Protein AF-A0A535HSV5-F1 (afdb_monomer_lite)

Secondary structure (DSSP, 8-state):
-PPPPSSB-GGG-EEEEETTEEEEE-PBPPPPP--------------------

Structure (mmCIF, N/CA/C/O backbone):
data_AF-A0A535HSV5-F1
#
_entry.id   AF-A0A535HSV5-F1
#
loop_
_atom_site.group_PDB
_atom_site.id
_atom_site.type_symbol
_atom_site.label_atom_id
_atom_site.label_alt_id
_atom_site.label_comp_id
_atom_site.label_asym_id
_atom_site.label_entity_id
_atom_site.label_seq_id
_atom_site.pdbx_PDB_ins_code
_atom_site.Cartn_x
_atom_site.Cartn_y
_atom_site.Cartn_z
_atom_site.occupancy
_atom_site.B_iso_or_equiv
_atom_site.auth_seq_id
_atom_site.auth_comp_id
_atom_site.auth_asym_id
_atom_site.auth_atom_id
_atom_site.pdbx_PDB_model_num
ATOM 1 N N . MET A 1 1 ? -9.682 -11.901 -9.540 1.00 47.72 1 MET A N 1
ATOM 2 C CA . MET A 1 1 ? -9.941 -10.546 -9.009 1.00 47.72 1 MET A CA 1
ATOM 3 C C . MET A 1 1 ? -9.230 -10.453 -7.670 1.00 47.72 1 MET A C 1
ATOM 5 O O . MET A 1 1 ? -9.557 -11.241 -6.794 1.00 47.72 1 MET A O 1
ATOM 9 N N . VAL A 1 2 ? -8.196 -9.618 -7.539 1.00 57.84 2 VAL A N 1
ATOM 10 C CA . VAL A 1 2 ? -7.492 -9.441 -6.258 1.00 57.84 2 VAL A CA 1
ATOM 11 C C . VAL A 1 2 ? -8.229 -8.350 -5.476 1.00 57.84 2 VAL A C 1
ATOM 13 O O . VAL A 1 2 ? -8.427 -7.254 -5.995 1.00 57.84 2 VAL A O 1
ATOM 16 N 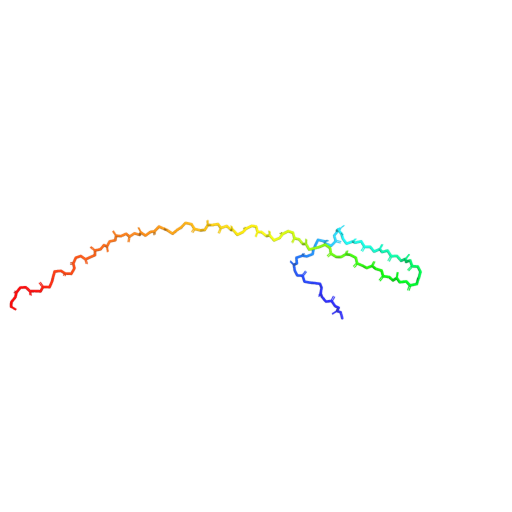N . GLY A 1 3 ? -8.738 -8.677 -4.289 1.00 62.16 3 GLY A N 1
ATOM 17 C CA . GLY A 1 3 ? -9.445 -7.727 -3.428 1.00 62.16 3 GLY A CA 1
ATOM 18 C C . GLY A 1 3 ? -8.455 -7.007 -2.519 1.00 62.16 3 GLY A C 1
ATOM 19 O O . GLY A 1 3 ? -7.678 -7.662 -1.826 1.00 62.16 3 GLY A O 1
ATOM 20 N N . LEU A 1 4 ? -8.458 -5.674 -2.534 1.00 60.19 4 LEU A N 1
ATOM 21 C CA . LEU A 1 4 ? -7.621 -4.875 -1.638 1.00 60.19 4 LEU A CA 1
ATOM 22 C C . LEU A 1 4 ? -8.203 -4.895 -0.203 1.00 60.19 4 LEU A C 1
ATOM 24 O O . LEU A 1 4 ? -9.425 -4.818 -0.057 1.00 60.19 4 LEU A O 1
ATOM 28 N N . PRO A 1 5 ? -7.372 -5.001 0.857 1.00 60.34 5 PRO A N 1
ATOM 29 C CA . PRO A 1 5 ? -7.830 -4.974 2.251 1.00 60.34 5 PRO A CA 1
ATOM 30 C C . PRO A 1 5 ? -8.552 -3.668 2.632 1.00 60.34 5 PRO A C 1
ATOM 32 O O . PRO A 1 5 ? -8.217 -2.599 2.131 1.00 60.34 5 PRO A O 1
ATOM 35 N N . ALA A 1 6 ? -9.500 -3.759 3.572 1.00 58.97 6 ALA A N 1
ATOM 36 C CA . ALA A 1 6 ? -10.513 -2.749 3.921 1.00 58.97 6 ALA A CA 1
ATOM 37 C C . ALA A 1 6 ? -10.027 -1.444 4.605 1.00 58.97 6 ALA A C 1
ATOM 39 O O . ALA A 1 6 ? -10.809 -0.759 5.254 1.00 58.97 6 ALA A O 1
ATOM 40 N N . GLU A 1 7 ? -8.766 -1.057 4.448 1.00 60.41 7 GLU A N 1
ATOM 41 C CA . GLU A 1 7 ? -8.216 0.1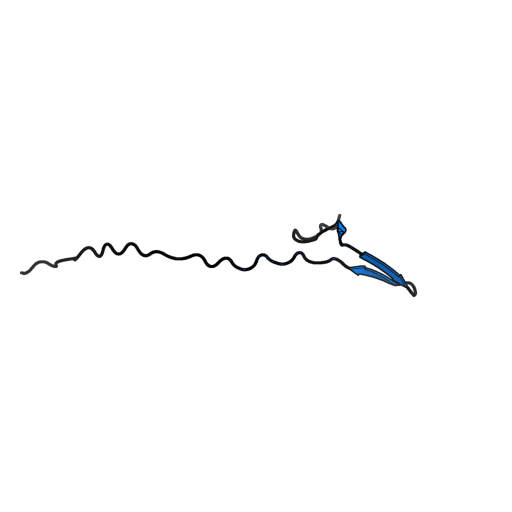96 4.991 1.00 60.41 7 GLU A CA 1
ATOM 42 C C . GLU A 1 7 ? -7.273 0.847 3.975 1.00 60.41 7 GLU A C 1
ATOM 44 O O . GLU A 1 7 ? -6.170 1.278 4.298 1.00 60.41 7 GLU A O 1
ATOM 49 N N . VAL A 1 8 ? -7.677 0.880 2.710 1.00 62.31 8 VAL A N 1
ATOM 50 C CA . VAL A 1 8 ? -6.946 1.582 1.654 1.00 62.31 8 VAL A CA 1
ATOM 51 C C . VAL A 1 8 ? -7.768 2.788 1.243 1.00 62.31 8 VAL A C 1
ATOM 53 O O . VAL A 1 8 ? -8.966 2.664 1.004 1.00 62.31 8 VAL A O 1
ATOM 56 N N . LYS A 1 9 ? -7.130 3.956 1.159 1.00 68.69 9 LYS A N 1
ATOM 57 C CA . LYS A 1 9 ? -7.730 5.128 0.523 1.00 68.69 9 LYS A CA 1
ATOM 58 C C . LYS A 1 9 ? -7.451 5.037 -0.979 1.00 68.69 9 LYS A C 1
ATOM 60 O O . LYS A 1 9 ? -6.310 5.281 -1.373 1.00 68.69 9 LYS A O 1
ATOM 65 N N . PRO A 1 10 ? -8.431 4.640 -1.812 1.00 69.44 10 PRO A N 1
ATOM 66 C CA . PRO A 1 10 ? -8.184 4.366 -3.226 1.00 69.44 10 PRO A CA 1
ATOM 67 C C . PRO A 1 10 ? -7.685 5.603 -3.983 1.00 69.44 10 PRO A C 1
ATOM 69 O O . PRO A 1 10 ? -6.846 5.468 -4.868 1.00 69.44 10 PRO A O 1
ATOM 72 N N . ASP A 1 11 ? -8.123 6.795 -3.574 1.00 77.62 11 ASP A N 1
ATOM 73 C CA . ASP A 1 11 ? -7.739 8.075 -4.182 1.00 77.62 11 ASP A CA 1
ATOM 74 C C . ASP A 1 11 ? -6.279 8.475 -3.907 1.00 77.62 11 ASP A C 1
ATOM 76 O O . ASP A 1 11 ? -5.740 9.352 -4.575 1.00 77.62 11 ASP A O 1
ATOM 80 N N . GLU A 1 12 ? -5.621 7.842 -2.929 1.00 81.88 12 GLU A N 1
ATOM 81 C CA . GLU A 1 12 ? -4.222 8.114 -2.570 1.00 81.88 12 GLU A CA 1
ATOM 82 C C . GLU A 1 12 ? -3.250 7.055 -3.141 1.00 81.88 12 GLU A C 1
ATOM 84 O O . GLU A 1 12 ? -2.047 7.105 -2.875 1.00 81.88 12 GLU A O 1
ATOM 89 N N . ILE A 1 13 ? -3.738 6.081 -3.922 1.00 87.44 13 ILE A N 1
ATOM 90 C CA . ILE A 1 13 ? -2.883 5.083 -4.581 1.00 87.44 13 ILE A CA 1
ATOM 91 C C . ILE A 1 13 ? -2.045 5.766 -5.669 1.00 87.44 13 ILE A C 1
ATOM 93 O O . ILE A 1 13 ? -2.571 6.481 -6.518 1.00 87.44 13 ILE A O 1
ATOM 97 N N . THR A 1 14 ? -0.738 5.495 -5.689 1.00 91.38 14 THR A N 1
ATOM 98 C CA . THR A 1 14 ? 0.170 5.985 -6.738 1.00 91.38 14 THR A CA 1
ATOM 99 C C . THR A 1 14 ? 0.895 4.833 -7.427 1.00 91.38 14 THR A C 1
ATOM 101 O O . THR A 1 14 ? 1.107 3.769 -6.842 1.00 91.38 14 THR A O 1
ATOM 104 N N . ALA A 1 15 ? 1.267 5.032 -8.691 1.00 94.25 15 ALA A N 1
ATOM 105 C CA . ALA A 1 15 ? 2.031 4.066 -9.469 1.00 94.25 15 ALA A CA 1
ATOM 106 C C . ALA A 1 15 ? 3.140 4.768 -10.256 1.00 94.25 15 ALA A C 1
ATOM 108 O O . ALA A 1 15 ? 2.948 5.871 -10.768 1.00 94.25 15 ALA A O 1
ATOM 109 N N . SER A 1 16 ? 4.289 4.112 -10.363 1.00 95.88 16 SER A N 1
ATOM 110 C CA . SER A 1 16 ? 5.443 4.578 -11.127 1.00 95.88 16 SER A CA 1
ATOM 111 C C . SER A 1 16 ? 6.046 3.421 -11.917 1.00 95.88 16 SER A C 1
ATOM 113 O O . SER A 1 16 ? 6.120 2.289 -11.437 1.00 95.88 16 SER A O 1
ATOM 115 N N . PHE A 1 17 ? 6.448 3.701 -13.155 1.00 94.38 17 PHE A N 1
ATOM 116 C CA . PHE A 1 17 ? 7.088 2.735 -14.039 1.00 94.38 17 PHE A CA 1
ATOM 117 C C . PHE A 1 17 ? 8.458 3.261 -14.439 1.00 94.38 17 PHE A C 1
ATOM 119 O O . PHE A 1 17 ? 8.555 4.325 -15.048 1.00 94.38 17 PHE A O 1
ATOM 126 N N . ASP A 1 18 ? 9.501 2.524 -14.078 1.00 95.25 18 ASP A N 1
ATOM 127 C CA . ASP A 1 18 ? 10.884 2.909 -14.332 1.00 95.25 18 ASP A CA 1
ATOM 128 C C . ASP A 1 18 ? 11.744 1.663 -14.569 1.00 95.25 18 ASP A C 1
ATOM 130 O O . ASP A 1 18 ? 11.543 0.636 -13.922 1.00 95.25 18 ASP A O 1
ATOM 134 N N . ASN A 1 19 ? 12.668 1.730 -15.534 1.00 94.62 19 ASN A N 1
ATOM 135 C CA . ASN A 1 19 ? 13.588 0.635 -15.884 1.00 94.62 19 ASN A CA 1
ATOM 136 C C . ASN A 1 19 ? 12.922 -0.753 -16.062 1.00 94.62 19 ASN A C 1
ATOM 138 O O . ASN A 1 19 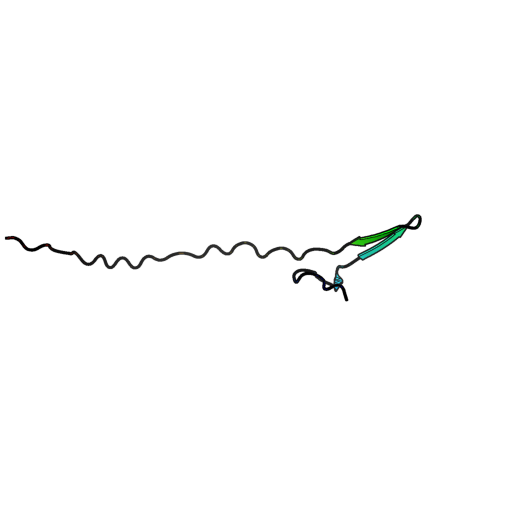? 13.493 -1.785 -15.715 1.00 94.62 19 ASN A O 1
ATOM 142 N N . GLY A 1 20 ? 11.701 -0.796 -16.606 1.00 95.94 20 GLY A N 1
ATOM 143 C CA . GLY A 1 20 ? 10.959 -2.046 -16.817 1.00 95.94 20 GLY A CA 1
ATOM 144 C C . GLY A 1 20 ? 10.235 -2.583 -15.577 1.00 95.94 20 GLY A C 1
ATOM 145 O O . GLY A 1 20 ? 9.630 -3.652 -15.647 1.00 95.94 20 GLY A O 1
ATOM 146 N N . VAL A 1 21 ? 10.254 -1.852 -14.460 1.00 96.19 21 VAL A N 1
ATOM 147 C CA . VAL A 1 21 ? 9.613 -2.238 -13.201 1.00 96.19 21 VAL A CA 1
ATOM 148 C C . VAL A 1 21 ? 8.408 -1.346 -12.925 1.00 96.19 21 VAL A C 1
ATOM 150 O O . VAL A 1 21 ? 8.512 -0.121 -12.889 1.00 96.19 21 VAL A O 1
ATOM 153 N N . LEU A 1 22 ? 7.257 -1.975 -12.680 1.00 93.88 22 LEU A N 1
ATOM 154 C CA . LEU A 1 22 ? 6.047 -1.306 -12.211 1.00 93.88 22 LEU A CA 1
ATOM 155 C C . LEU A 1 22 ? 5.998 -1.339 -10.680 1.00 93.88 22 LEU A C 1
ATOM 157 O O . LEU A 1 22 ? 5.871 -2.406 -10.083 1.00 93.88 22 LEU A O 1
ATOM 161 N N . THR A 1 23 ? 6.059 -0.166 -10.054 1.00 93.81 23 THR A N 1
ATOM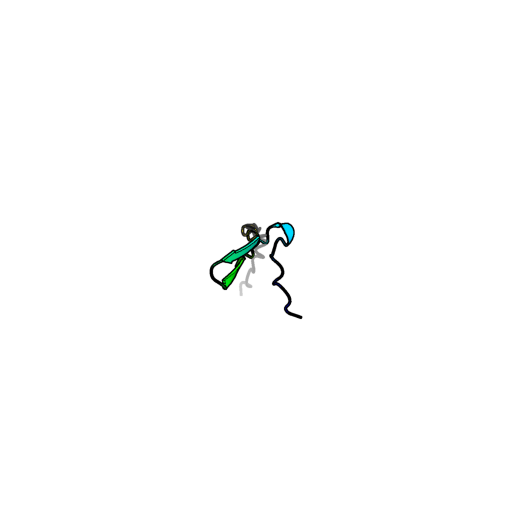 162 C CA . THR A 1 23 ? 5.931 0.011 -8.604 1.00 93.81 23 THR A CA 1
ATOM 163 C C . THR A 1 23 ? 4.565 0.604 -8.278 1.00 93.81 23 THR A C 1
ATOM 165 O O . THR A 1 23 ? 4.187 1.638 -8.822 1.00 93.81 23 THR A O 1
ATOM 168 N N . ILE A 1 24 ? 3.820 -0.042 -7.376 1.00 92.88 24 ILE A N 1
ATOM 169 C CA . ILE A 1 24 ? 2.491 0.398 -6.930 1.00 92.88 24 ILE A CA 1
ATOM 170 C C . ILE A 1 24 ? 2.557 0.686 -5.430 1.00 92.88 24 ILE A C 1
ATOM 172 O O . ILE A 1 24 ? 2.874 -0.201 -4.637 1.00 92.88 24 ILE A O 1
ATOM 176 N N . THR A 1 25 ? 2.233 1.917 -5.037 1.00 88.81 25 THR A N 1
ATOM 177 C CA . THR A 1 25 ? 2.183 2.348 -3.637 1.00 88.81 25 THR A CA 1
ATOM 178 C C . THR A 1 25 ? 0.734 2.424 -3.184 1.00 88.81 25 THR A C 1
ATOM 180 O O . THR A 1 25 ? -0.049 3.227 -3.689 1.00 88.81 25 THR A O 1
ATOM 183 N N . VAL A 1 26 ? 0.383 1.593 -2.202 1.00 87.25 26 VAL A N 1
ATOM 184 C CA . VAL A 1 26 ? -0.962 1.533 -1.622 1.00 87.25 26 VAL A CA 1
ATOM 185 C C . VAL A 1 26 ? -0.900 2.058 -0.184 1.00 87.25 26 VAL A C 1
ATOM 187 O O . VAL A 1 26 ? -0.449 1.328 0.707 1.00 87.25 26 VAL A O 1
ATOM 190 N N . PRO A 1 27 ? -1.300 3.317 0.076 1.00 79.00 27 PRO A N 1
ATOM 191 C CA . PRO A 1 27 ? -1.275 3.864 1.423 1.00 79.00 27 PRO A CA 1
ATOM 192 C C . PRO A 1 27 ? -2.309 3.155 2.298 1.00 79.00 27 PRO A C 1
ATOM 194 O O . PRO A 1 27 ? -3.483 3.020 1.944 1.00 79.00 27 PRO A O 1
ATOM 197 N N . ARG A 1 28 ? -1.859 2.710 3.473 1.00 71.12 28 ARG A N 1
ATOM 198 C CA . ARG A 1 28 ? -2.753 2.212 4.519 1.00 71.12 28 ARG A CA 1
ATOM 199 C C . ARG A 1 28 ? -3.407 3.400 5.215 1.00 71.12 28 ARG A C 1
ATOM 201 O O . ARG A 1 28 ? -2.719 4.349 5.590 1.00 71.12 28 ARG A O 1
ATOM 208 N N . ALA A 1 29 ? -4.716 3.336 5.416 1.00 70.56 29 ALA A N 1
ATOM 209 C CA . ALA A 1 29 ? -5.439 4.293 6.232 1.00 70.56 29 ALA A CA 1
ATOM 210 C C . ALA A 1 29 ? -4.850 4.298 7.651 1.00 70.56 29 ALA A C 1
ATOM 212 O O . ALA A 1 29 ? -4.442 3.261 8.183 1.00 70.56 29 ALA A O 1
ATOM 213 N N . GLN A 1 30 ? -4.768 5.482 8.262 1.00 66.06 30 GLN A N 1
ATOM 214 C CA . GLN A 1 30 ? -4.332 5.588 9.650 1.00 66.06 30 GLN A CA 1
ATOM 215 C C . GLN A 1 30 ? -5.293 4.780 10.523 1.00 66.06 30 GLN A C 1
ATOM 217 O O . GLN A 1 30 ? -6.495 5.049 10.532 1.00 66.06 30 GLN A O 1
ATOM 222 N N . LYS A 1 31 ? -4.761 3.793 11.253 1.00 65.25 31 LYS A N 1
ATOM 223 C CA . LYS A 1 31 ? -5.542 3.039 12.236 1.00 65.25 31 LYS A CA 1
ATOM 224 C C . LYS A 1 31 ? -6.176 4.019 13.217 1.00 65.25 31 LYS A C 1
ATOM 226 O O . LYS A 1 31 ? -5.489 4.901 13.735 1.00 65.25 31 LYS A O 1
ATOM 231 N N . ALA A 1 32 ? -7.467 3.845 13.494 1.00 63.38 32 ALA A N 1
ATOM 232 C CA . ALA A 1 32 ? -8.123 4.585 14.560 1.00 63.38 32 ALA A CA 1
ATOM 233 C C . ALA A 1 32 ? -7.321 4.406 15.859 1.00 63.38 32 ALA A C 1
ATOM 235 O O . ALA A 1 32 ? -6.981 3.282 16.238 1.00 63.38 32 ALA A O 1
ATOM 236 N N . GLN A 1 33 ? -6.993 5.513 16.528 1.00 71.56 33 GLN A N 1
ATOM 237 C CA . GLN A 1 33 ? -6.344 5.447 17.834 1.00 71.56 33 GLN A CA 1
ATOM 238 C C . GLN A 1 33 ? -7.250 4.650 18.787 1.00 71.56 33 GLN A C 1
ATOM 240 O O . GLN A 1 33 ? -8.470 4.861 18.772 1.00 71.56 33 GLN A O 1
ATOM 245 N N . PRO A 1 34 ? -6.700 3.728 19.599 1.00 72.56 34 PRO A N 1
ATOM 246 C CA . PRO A 1 34 ? -7.505 2.948 20.526 1.00 72.56 34 PRO A CA 1
ATOM 247 C C . PRO A 1 34 ? -8.244 3.899 21.473 1.00 72.56 34 PRO A C 1
ATOM 249 O O . PRO A 1 34 ? -7.629 4.631 22.248 1.00 72.56 34 PRO A O 1
ATOM 252 N N . LYS A 1 35 ? -9.580 3.911 21.402 1.00 78.00 35 LYS A N 1
ATOM 253 C CA . LYS A 1 35 ? -10.408 4.675 22.339 1.00 78.00 35 LYS A CA 1
ATOM 254 C C . LYS A 1 35 ? -10.322 3.999 23.707 1.00 78.00 35 LYS A C 1
ATOM 256 O O . LYS A 1 35 ? -10.689 2.834 23.843 1.00 78.00 35 LYS A O 1
ATOM 261 N N . ARG A 1 36 ? -9.844 4.716 24.726 1.00 77.75 36 ARG A N 1
ATOM 262 C CA . ARG A 1 36 ? -9.876 4.241 26.117 1.00 77.75 36 ARG A CA 1
ATOM 263 C C . ARG A 1 36 ? -11.334 4.191 26.580 1.00 77.75 36 ARG A C 1
ATOM 265 O O . ARG A 1 36 ? -11.995 5.224 26.599 1.00 77.75 36 ARG A O 1
ATOM 272 N N . ILE A 1 37 ? -11.826 3.006 26.938 1.00 81.31 37 ILE A N 1
ATOM 273 C CA . ILE A 1 37 ? -13.184 2.816 27.463 1.00 81.31 37 ILE A CA 1
ATOM 274 C C . ILE A 1 37 ? -13.115 2.891 28.999 1.00 81.31 37 ILE A C 1
ATOM 276 O O . ILE A 1 37 ? -12.434 2.057 29.601 1.00 81.31 37 ILE A O 1
ATOM 280 N N . PRO A 1 38 ? -13.743 3.884 29.655 1.00 78.19 38 PRO A N 1
ATOM 281 C CA . PRO A 1 38 ? -13.802 3.941 31.112 1.00 78.19 38 PRO A CA 1
ATOM 282 C C . PRO A 1 38 ? -14.719 2.834 31.655 1.00 78.19 38 PRO A C 1
ATOM 284 O O . PRO A 1 38 ? -15.844 2.675 31.189 1.00 78.19 38 PRO A O 1
ATOM 287 N N . VAL A 1 39 ? -14.241 2.077 32.647 1.00 82.31 39 VAL A N 1
ATOM 288 C CA . VAL A 1 39 ? -15.036 1.067 33.363 1.00 82.31 39 VAL A CA 1
ATOM 289 C C . VAL A 1 39 ? -15.532 1.689 34.666 1.00 82.31 39 VAL A C 1
ATOM 291 O O . VAL A 1 39 ? -14.729 2.009 35.539 1.00 82.31 39 VAL A O 1
ATOM 294 N N . THR A 1 40 ? -16.844 1.872 34.807 1.00 82.62 40 THR A N 1
ATOM 295 C CA . THR A 1 40 ? -17.473 2.283 36.070 1.00 82.62 40 THR A CA 1
ATOM 296 C C . THR A 1 40 ? -17.946 1.047 36.819 1.00 82.62 40 THR A C 1
ATOM 298 O O . THR A 1 40 ? -18.889 0.386 36.390 1.00 82.62 40 THR A O 1
ATOM 301 N N . ALA A 1 41 ? -17.298 0.728 37.937 1.00 76.88 41 ALA A N 1
ATOM 302 C CA . ALA A 1 41 ? -17.797 -0.284 38.856 1.00 76.88 41 ALA A CA 1
ATOM 303 C C . ALA A 1 41 ? -18.955 0.311 39.674 1.00 76.88 41 ALA A C 1
ATOM 305 O O . ALA A 1 41 ? -18.749 1.241 40.453 1.00 76.88 41 ALA A O 1
ATOM 306 N N . GLN A 1 42 ? -20.167 -0.218 39.503 1.00 68.06 42 GLN A N 1
ATOM 307 C CA . GLN A 1 42 ? -21.246 -0.016 40.468 1.00 68.06 42 GLN A CA 1
ATOM 308 C C . GLN A 1 42 ? -20.988 -0.979 41.625 1.00 68.06 42 GLN A C 1
ATOM 310 O O . GLN A 1 42 ? -21.290 -2.167 41.543 1.00 68.06 42 GLN A O 1
ATOM 315 N N . ALA A 1 43 ? -20.328 -0.487 42.669 1.00 63.22 43 ALA A N 1
ATOM 316 C CA . ALA A 1 43 ? -20.148 -1.249 43.891 1.00 63.22 43 ALA A CA 1
ATOM 317 C C . ALA A 1 43 ? -21.475 -1.266 44.661 1.00 63.22 43 ALA A C 1
ATOM 319 O O . ALA A 1 43 ? -21.735 -0.372 45.457 1.00 63.22 43 ALA A O 1
ATOM 320 N N . GLU A 1 44 ? -22.293 -2.293 44.443 1.00 63.72 44 GLU A N 1
ATOM 321 C CA . GLU A 1 44 ? -23.249 -2.737 45.455 1.00 63.72 44 GLU A CA 1
ATOM 322 C C . GLU A 1 44 ? -22.697 -4.030 46.052 1.00 63.72 44 GLU A C 1
ATOM 324 O O . GLU A 1 44 ? -22.952 -5.140 45.590 1.00 63.72 44 GLU A O 1
ATOM 329 N N . GLN A 1 45 ? -21.810 -3.864 47.035 1.00 64.38 45 GLN A N 1
ATOM 330 C CA . GLN A 1 45 ? -21.329 -4.970 47.850 1.00 64.38 45 GLN A CA 1
ATOM 331 C C . GLN A 1 45 ? -22.477 -5.389 48.768 1.00 64.38 45 GLN A C 1
ATOM 333 O O . GLN A 1 45 ? -22.708 -4.778 49.809 1.00 64.38 45 GLN A O 1
ATOM 338 N N . THR A 1 46 ? -23.222 -6.418 48.372 1.00 61.47 46 THR A N 1
ATOM 339 C CA . THR A 1 46 ? -24.149 -7.094 49.277 1.00 61.47 46 THR A CA 1
ATOM 340 C C . THR A 1 46 ? -23.323 -7.722 50.397 1.00 61.47 46 THR A C 1
ATOM 342 O O . THR A 1 46 ? -22.569 -8.669 50.173 1.00 61.47 46 THR A O 1
ATOM 345 N N . VAL A 1 47 ? -23.425 -7.154 51.599 1.00 66.50 47 VAL A N 1
ATOM 346 C CA . VAL A 1 47 ? -22.872 -7.733 52.825 1.00 66.50 47 VAL A CA 1
ATOM 347 C C . VAL A 1 47 ? -23.543 -9.090 53.024 1.00 66.50 47 VAL A C 1
ATOM 349 O O . VAL A 1 47 ? -24.726 -9.164 53.346 1.00 66.50 47 VAL A O 1
ATOM 352 N N . ILE A 1 48 ? -22.808 -10.174 52.781 1.00 69.25 48 ILE A N 1
ATOM 353 C CA . ILE A 1 48 ? -23.239 -11.515 53.177 1.00 69.25 48 ILE A CA 1
ATOM 354 C C . ILE A 1 48 ? -22.944 -11.690 54.670 1.00 69.25 48 ILE A C 1
ATOM 356 O O . ILE A 1 48 ? -21.898 -12.203 55.058 1.00 69.25 48 ILE A O 1
ATOM 360 N N . ASP A 1 49 ? -23.856 -11.223 55.524 1.00 67.06 49 ASP A N 1
ATOM 361 C CA . ASP A 1 49 ? -23.854 -11.592 56.942 1.00 67.06 49 ASP A CA 1
ATOM 362 C C . ASP A 1 49 ? -24.123 -13.104 57.051 1.00 67.06 49 ASP A C 1
ATOM 364 O O . ASP A 1 49 ? -25.236 -13.582 56.826 1.00 67.06 49 ASP A O 1
ATOM 368 N N . GLY A 1 50 ? -23.077 -13.878 57.353 1.00 65.75 50 GLY A N 1
ATOM 369 C CA . GLY A 1 50 ? -23.199 -15.298 57.687 1.00 65.75 50 GLY A CA 1
ATOM 370 C C . GLY A 1 50 ? -23.911 -15.483 59.035 1.00 65.75 50 GLY A C 1
ATOM 371 O O . GLY A 1 50 ? -23.732 -14.655 59.935 1.00 65.75 50 GLY A O 1
ATOM 372 N N . PRO A 1 51 ? -24.730 -16.538 59.210 1.00 69.94 51 PRO A N 1
ATOM 373 C CA . PRO A 1 51 ? -25.522 -16.699 60.419 1.00 69.94 51 PRO A CA 1
ATOM 374 C C . PRO A 1 51 ? -24.611 -16.905 61.633 1.00 69.94 51 PRO A C 1
ATOM 376 O O . PRO A 1 51 ? -23.692 -17.722 61.615 1.00 69.94 51 PRO A O 1
ATOM 379 N N . ARG A 1 52 ? -24.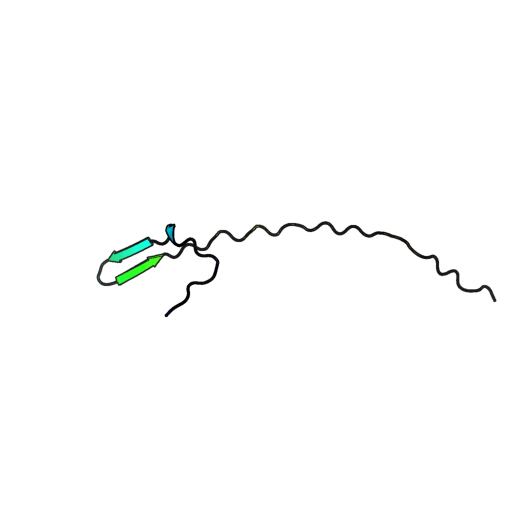889 -16.150 62.700 1.00 58.94 52 ARG A N 1
ATOM 380 C CA . ARG A 1 52 ? -24.370 -16.428 64.041 1.00 58.94 52 ARG A CA 1
ATOM 381 C C . ARG A 1 52 ? -25.109 -17.654 64.580 1.00 58.94 52 ARG A C 1
ATOM 383 O O . ARG A 1 52 ? -26.322 -17.579 64.776 1.00 58.94 52 ARG A O 1
ATOM 390 N N . GLY A 1 53 ? -24.383 -18.742 64.809 1.00 50.25 53 GLY A N 1
ATOM 391 C CA . GLY A 1 53 ? -24.876 -19.977 65.422 1.00 50.25 53 GLY A CA 1
ATOM 392 C C . GLY A 1 53 ? -23.762 -20.993 65.546 1.00 50.25 53 GLY A C 1
ATOM 393 O O . GLY A 1 53 ? -23.318 -21.467 64.481 1.00 50.25 53 GLY A O 1
#

Radius of gyration: 27.92 Å; chains: 1; boundin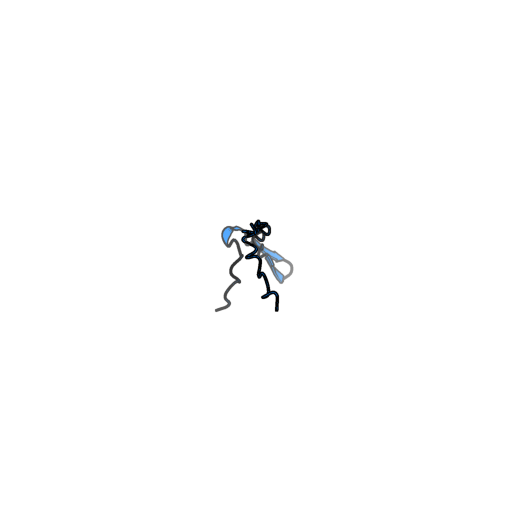g box: 39×28×82 Å

Sequence (53 aa):
MVGLPAEVKPDEITASFDNGVLTITVPRAQKAQPKRIPVTAQAEQTVIDGPRG

pLDDT: mean 74.62, std 13.29, range [47.72, 96.19]

Foldseek 3Di:
DDDDDPFWDPVPWDWDDDPNDIDIDTDGHDPDDDDDDDDDDPDPPDPPPDDDD